Protein AF-A0A7X5R6E2-F1 (afdb_monomer_lite)

Sequence (72 aa):
MYTVIETKVMVDEKEGVTYGIRHDDGTVKNDVSPNREEAERLAAYFNEHNLAPYQLDDVIEDMSDRNQGYDI

pLDDT: mean 83.6, std 12.75, range [48.41, 95.81]

Structure (mmCIF, N/CA/C/O backbone):
data_AF-A0A7X5R6E2-F1
#
_entry.id   AF-A0A7X5R6E2-F1
#
loop_
_atom_site.group_PDB
_atom_site.id
_atom_site.type_symbol
_atom_site.label_atom_id
_atom_site.label_alt_id
_atom_site.label_comp_id
_atom_site.label_as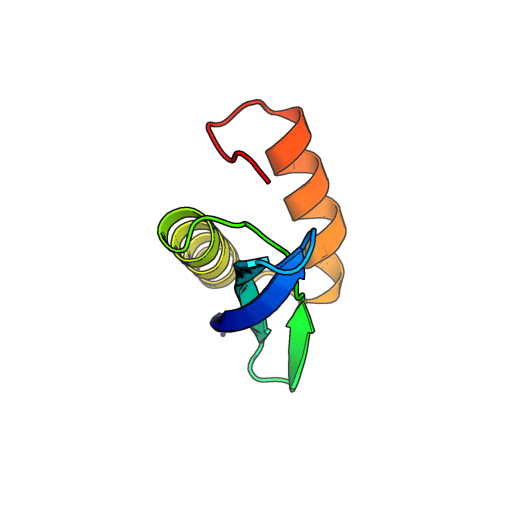ym_id
_atom_site.label_entity_id
_atom_site.label_seq_id
_atom_site.pdbx_PDB_ins_code
_atom_site.Cartn_x
_atom_site.Cartn_y
_atom_site.Cartn_z
_atom_site.occupancy
_atom_site.B_iso_or_equiv
_atom_site.auth_seq_id
_atom_site.auth_comp_id
_atom_site.auth_asym_id
_atom_site.auth_atom_id
_atom_site.pdbx_PDB_model_num
ATOM 1 N N . MET A 1 1 ? -7.115 2.799 9.408 1.00 92.06 1 MET A N 1
ATOM 2 C CA . MET A 1 1 ? -5.798 3.416 9.144 1.00 92.06 1 MET A CA 1
ATOM 3 C C . MET A 1 1 ? -5.009 2.524 8.201 1.00 92.06 1 MET A C 1
ATOM 5 O O . MET A 1 1 ? -5.129 1.309 8.280 1.00 92.06 1 MET A O 1
ATOM 9 N N . TYR A 1 2 ? -4.239 3.120 7.296 1.00 94.31 2 TYR A N 1
ATOM 10 C CA . TYR A 1 2 ? -3.336 2.443 6.373 1.00 94.31 2 TYR A CA 1
ATOM 11 C C . TYR A 1 2 ? -1.907 2.461 6.893 1.00 94.31 2 TYR A C 1
ATOM 13 O O . TYR A 1 2 ? -1.432 3.475 7.410 1.00 94.31 2 TYR A O 1
ATOM 21 N N . THR A 1 3 ? -1.225 1.336 6.714 1.00 95.81 3 THR A N 1
ATOM 22 C CA . THR A 1 3 ? 0.177 1.119 7.076 1.00 95.81 3 THR A CA 1
ATOM 23 C C . THR A 1 3 ? 0.917 0.490 5.909 1.00 95.81 3 THR A C 1
ATOM 25 O O . THR A 1 3 ? 0.347 -0.337 5.202 1.00 95.81 3 THR A O 1
ATOM 28 N N . VAL A 1 4 ? 2.179 0.864 5.710 1.00 95.69 4 VAL A N 1
ATOM 29 C CA . VAL A 1 4 ? 3.017 0.263 4.666 1.00 95.69 4 VAL A CA 1
ATOM 30 C C . VAL A 1 4 ? 3.461 -1.130 5.088 1.00 95.69 4 VAL A C 1
ATOM 32 O O . VAL A 1 4 ? 3.817 -1.363 6.246 1.00 95.69 4 VAL A O 1
ATOM 35 N N . ILE A 1 5 ? 3.448 -2.051 4.132 1.00 95.75 5 ILE A N 1
ATOM 36 C CA . ILE A 1 5 ? 3.978 -3.403 4.273 1.00 95.75 5 ILE A CA 1
ATOM 37 C C . ILE A 1 5 ? 5.046 -3.647 3.210 1.00 95.75 5 ILE A C 1
ATOM 39 O O . ILE A 1 5 ? 4.957 -3.139 2.095 1.00 95.75 5 ILE A O 1
ATOM 43 N N . GLU A 1 6 ? 6.061 -4.427 3.565 1.00 94.12 6 GLU A N 1
ATOM 44 C CA . GLU A 1 6 ? 7.124 -4.837 2.651 1.00 94.12 6 GLU A CA 1
ATOM 45 C C . GLU A 1 6 ? 6.847 -6.256 2.152 1.00 94.12 6 GLU A C 1
ATOM 47 O O . GLU A 1 6 ? 6.594 -7.163 2.950 1.00 94.12 6 GLU A O 1
ATOM 52 N N . THR A 1 7 ? 6.919 -6.444 0.839 1.00 91.50 7 THR A N 1
ATOM 53 C CA . THR A 1 7 ? 6.788 -7.739 0.177 1.00 91.50 7 THR A CA 1
ATOM 54 C C . THR A 1 7 ? 8.071 -8.034 -0.583 1.00 91.50 7 THR A C 1
ATOM 56 O O . THR A 1 7 ? 8.524 -7.258 -1.423 1.00 91.50 7 THR A O 1
ATOM 59 N N . LYS A 1 8 ? 8.674 -9.184 -0.281 1.00 89.56 8 LYS A N 1
ATOM 60 C CA . LYS A 1 8 ? 9.805 -9.700 -1.048 1.00 89.56 8 LYS A CA 1
ATOM 61 C C . LYS A 1 8 ? 9.284 -10.404 -2.286 1.00 89.56 8 LYS A C 1
ATOM 63 O O . LYS A 1 8 ? 8.452 -11.304 -2.176 1.00 89.56 8 LYS A O 1
ATOM 68 N N . VAL A 1 9 ? 9.807 -10.026 -3.441 1.00 85.06 9 VAL A N 1
ATOM 69 C CA . VAL A 1 9 ? 9.474 -10.638 -4.728 1.00 85.06 9 VAL A CA 1
ATOM 70 C C . VAL A 1 9 ? 10.730 -1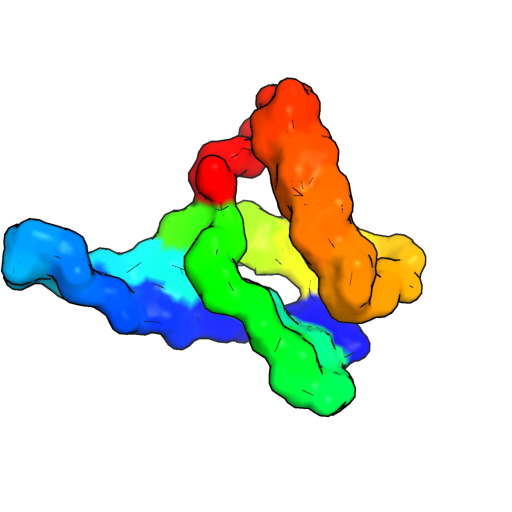1.183 -5.379 1.00 85.06 9 VAL A C 1
ATOM 72 O O . VAL A 1 9 ? 11.820 -10.655 -5.203 1.00 85.06 9 VAL A O 1
ATOM 75 N N . MET A 1 10 ? 10.585 -12.269 -6.126 1.00 83.81 10 MET A N 1
ATOM 76 C CA . MET A 1 10 ? 11.667 -12.825 -6.932 1.00 83.81 10 MET A CA 1
ATOM 77 C C . MET A 1 10 ? 11.408 -12.440 -8.384 1.00 83.81 10 MET A C 1
ATOM 79 O O . MET A 1 10 ? 10.414 -12.877 -8.960 1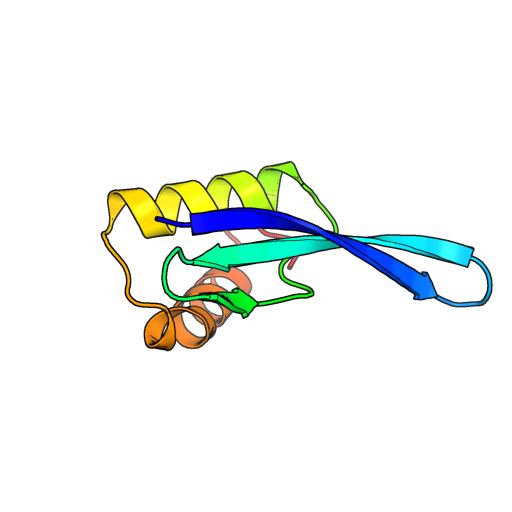.00 83.81 10 MET A O 1
ATOM 83 N N . VAL A 1 11 ? 12.291 -11.631 -8.966 1.00 76.06 11 VAL A N 1
ATOM 84 C CA . VAL A 1 11 ? 12.215 -11.195 -10.367 1.00 76.06 11 VAL A CA 1
ATOM 85 C C . VAL A 1 11 ? 13.514 -11.604 -11.049 1.00 76.06 11 VAL A C 1
ATOM 87 O O . VAL A 1 11 ? 14.587 -11.208 -10.603 1.00 76.06 11 VAL A O 1
ATOM 90 N N . ASP A 1 12 ? 13.433 -12.434 -12.091 1.00 79.94 12 ASP A N 1
ATOM 91 C CA . ASP A 1 12 ? 14.596 -12.943 -12.839 1.00 79.94 12 ASP A CA 1
ATOM 92 C C . ASP A 1 12 ? 15.724 -13.483 -11.938 1.00 79.94 12 ASP A C 1
ATOM 94 O O . ASP A 1 12 ? 16.888 -13.099 -12.057 1.00 79.94 12 ASP A O 1
ATOM 98 N N . GLU A 1 13 ? 15.358 -14.346 -10.983 1.00 82.38 13 GLU A N 1
ATOM 99 C CA . GLU A 1 13 ? 16.272 -14.963 -10.003 1.00 82.38 13 GLU A CA 1
ATOM 100 C C . GLU A 1 13 ? 16.974 -13.968 -9.055 1.00 82.38 13 GLU A C 1
ATOM 102 O O . GLU A 1 13 ? 17.849 -14.357 -8.277 1.00 82.38 13 GLU A O 1
ATOM 107 N N . LYS A 1 14 ? 16.564 -12.694 -9.061 1.00 79.50 14 LYS A N 1
ATOM 108 C CA . LYS A 1 14 ? 17.010 -11.661 -8.122 1.00 79.50 14 LYS A CA 1
ATOM 109 C C . LYS A 1 14 ? 15.923 -11.358 -7.094 1.00 79.50 14 LYS A C 1
ATOM 111 O O . LYS A 1 14 ? 14.746 -11.237 -7.428 1.00 79.50 14 LYS A O 1
ATOM 116 N N . GLU A 1 15 ? 16.340 -11.205 -5.839 1.00 84.00 15 GLU A N 1
ATOM 117 C CA . GLU A 1 15 ? 15.470 -10.717 -4.768 1.00 84.00 15 GLU A CA 1
ATOM 118 C C . GLU A 1 15 ? 15.215 -9.220 -4.986 1.00 84.00 15 GLU A C 1
ATOM 120 O O . GLU A 1 15 ? 16.139 -8.405 -4.980 1.00 84.00 15 GLU A O 1
ATOM 125 N N . GLY A 1 16 ? 13.954 -8.886 -5.231 1.00 85.62 16 GLY A N 1
ATOM 126 C CA . GLY A 1 16 ? 13.421 -7.536 -5.280 1.00 85.62 16 GLY A CA 1
ATOM 127 C C . GLY A 1 16 ? 12.539 -7.263 -4.067 1.00 85.62 16 GLY A C 1
ATOM 128 O O . GLY A 1 16 ? 12.065 -8.175 -3.382 1.00 85.62 16 GLY A O 1
ATOM 129 N N . VAL A 1 17 ? 12.311 -5.983 -3.808 1.00 88.56 17 VAL A N 1
ATOM 130 C CA . VAL A 1 17 ? 11.400 -5.526 -2.764 1.00 88.56 17 VAL A CA 1
ATOM 131 C C . VAL A 1 17 ? 10.358 -4.627 -3.402 1.00 88.56 17 VAL A C 1
ATOM 133 O O . VAL A 1 17 ? 10.667 -3.803 -4.258 1.00 88.56 17 VAL A O 1
ATOM 136 N N . THR A 1 18 ? 9.125 -4.823 -2.975 1.00 91.12 18 THR A N 1
ATOM 137 C CA . THR A 1 18 ? 7.957 -4.050 -3.368 1.00 91.12 18 THR A CA 1
ATOM 138 C C . THR A 1 18 ? 7.158 -3.745 -2.115 1.00 91.12 18 THR A C 1
ATOM 140 O O . THR A 1 18 ? 7.175 -4.494 -1.133 1.00 91.12 18 THR A O 1
ATOM 143 N N . TYR A 1 19 ? 6.503 -2.599 -2.119 1.00 92.38 19 TYR A N 1
ATOM 144 C CA . TYR A 1 19 ? 5.771 -2.076 -0.989 1.00 92.38 19 TYR A CA 1
ATOM 145 C C . TYR A 1 19 ? 4.285 -2.082 -1.306 1.00 92.38 19 TYR A C 1
ATOM 147 O O . TYR A 1 19 ? 3.843 -1.724 -2.396 1.00 92.38 19 TYR A O 1
ATOM 155 N N . GLY A 1 20 ? 3.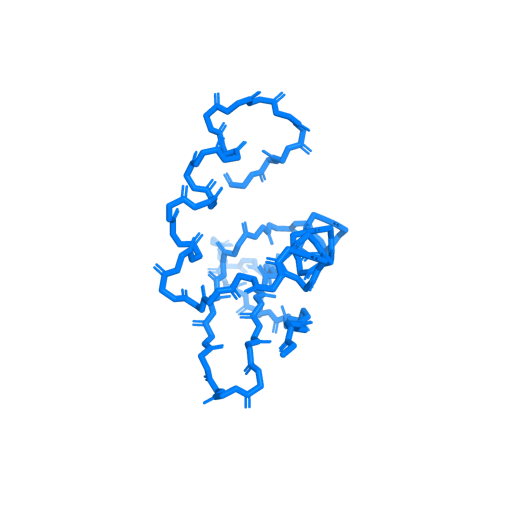511 -2.519 -0.323 1.00 92.56 20 GLY A N 1
ATOM 156 C CA . GLY A 1 20 ? 2.060 -2.486 -0.330 1.00 92.56 20 GLY A CA 1
ATOM 157 C C . GLY A 1 20 ? 1.533 -1.661 0.835 1.00 92.56 20 GLY A C 1
ATOM 158 O O . GLY A 1 20 ? 2.298 -1.143 1.653 1.00 92.56 20 GLY A O 1
ATOM 159 N N . ILE A 1 21 ? 0.211 -1.596 0.958 1.00 93.50 21 ILE A N 1
ATOM 160 C CA . ILE A 1 21 ? -0.462 -0.981 2.102 1.00 93.50 21 ILE A CA 1
ATOM 161 C C . ILE A 1 21 ? -1.527 -1.909 2.682 1.00 93.50 21 ILE A C 1
ATOM 163 O O . ILE A 1 21 ? -2.212 -2.643 1.971 1.00 93.50 21 ILE A O 1
ATOM 167 N N . ARG A 1 22 ? -1.666 -1.875 4.006 1.00 94.94 22 ARG A N 1
ATOM 168 C CA . ARG A 1 22 ? -2.656 -2.633 4.772 1.00 94.94 22 ARG A CA 1
ATOM 169 C C . ARG A 1 22 ? -3.533 -1.691 5.577 1.00 94.94 22 ARG A C 1
ATOM 171 O O . ARG A 1 22 ? -3.008 -0.865 6.325 1.00 94.94 22 ARG A O 1
ATOM 178 N N . HIS A 1 23 ? -4.842 -1.873 5.460 1.00 94.75 23 HIS A N 1
ATOM 179 C CA . HIS A 1 23 ? -5.845 -1.214 6.282 1.00 94.75 23 HIS A CA 1
ATOM 180 C C . HIS A 1 23 ? -6.096 -1.985 7.593 1.00 94.75 23 HIS A C 1
ATOM 182 O O . HIS A 1 23 ? -5.932 -3.205 7.648 1.00 94.75 23 HIS A O 1
ATOM 188 N N . ASP A 1 24 ? -6.521 -1.290 8.651 1.00 92.44 24 ASP A N 1
ATOM 189 C CA . ASP A 1 24 ? -6.796 -1.885 9.974 1.00 92.44 24 ASP A CA 1
ATOM 190 C C . ASP A 1 24 ? -7.879 -2.975 9.969 1.00 92.44 24 ASP A C 1
ATOM 192 O O . ASP A 1 24 ? -7.896 -3.822 10.859 1.00 92.44 24 ASP A O 1
ATOM 196 N N . ASP A 1 25 ? -8.779 -2.978 8.981 1.00 91.31 25 ASP A N 1
ATOM 197 C CA . ASP A 1 25 ? -9.783 -4.042 8.816 1.00 91.31 25 ASP A CA 1
ATOM 198 C C . ASP A 1 25 ? -9.208 -5.349 8.242 1.00 91.31 25 ASP A C 1
ATOM 200 O O . ASP A 1 25 ? -9.933 -6.330 8.079 1.00 91.31 25 ASP A O 1
ATOM 204 N N . GLY A 1 26 ? -7.905 -5.373 7.956 1.00 89.94 26 GLY A N 1
ATOM 205 C CA . GLY A 1 26 ? -7.201 -6.514 7.390 1.00 89.94 26 GLY A CA 1
ATOM 206 C C . GLY A 1 26 ? -7.133 -6.512 5.865 1.00 89.94 26 GLY A C 1
ATOM 207 O O . GLY A 1 26 ? -6.512 -7.416 5.308 1.00 89.94 26 GLY A O 1
ATOM 208 N N . THR A 1 27 ? -7.708 -5.518 5.181 1.00 90.81 27 THR A N 1
ATOM 209 C CA . THR A 1 27 ? -7.572 -5.385 3.725 1.00 90.81 27 THR A CA 1
ATOM 210 C C . THR A 1 27 ? -6.129 -5.058 3.365 1.00 90.81 27 THR A C 1
ATOM 212 O O . THR A 1 27 ? -5.529 -4.138 3.921 1.00 90.81 27 THR A O 1
ATOM 215 N N . VAL A 1 28 ? -5.566 -5.811 2.423 1.00 90.75 28 VAL A N 1
ATOM 216 C CA . VAL A 1 28 ? -4.182 -5.664 1.973 1.00 90.75 28 VAL A CA 1
ATOM 217 C C . VAL A 1 28 ? -4.160 -5.423 0.473 1.00 90.75 28 VAL A C 1
ATOM 219 O O . VAL A 1 28 ? -4.757 -6.187 -0.285 1.00 90.75 28 VAL A O 1
ATOM 222 N N . LYS A 1 29 ? -3.411 -4.404 0.055 1.00 88.94 29 LYS A N 1
ATOM 223 C CA . LYS A 1 29 ? -3.009 -4.193 -1.331 1.00 88.94 29 LYS A CA 1
ATOM 224 C C . LYS A 1 29 ? -1.499 -4.362 -1.419 1.00 88.94 29 LYS A C 1
ATOM 226 O O . LYS A 1 29 ? -0.752 -3.570 -0.850 1.00 88.94 29 LYS A O 1
ATOM 231 N N . ASN A 1 30 ? -1.069 -5.427 -2.084 1.00 88.88 30 ASN A N 1
ATOM 232 C CA . ASN A 1 30 ? 0.340 -5.654 -2.395 1.00 88.88 30 ASN A CA 1
ATOM 233 C C . ASN A 1 30 ? 0.709 -4.925 -3.686 1.00 88.88 30 ASN A C 1
ATOM 235 O O . ASN A 1 30 ? -0.185 -4.511 -4.425 1.00 88.88 30 ASN A O 1
ATOM 239 N N . ASP A 1 31 ? 2.010 -4.820 -3.946 1.00 83.88 31 ASP A N 1
ATOM 240 C CA . ASP A 1 31 ? 2.544 -4.341 -5.223 1.00 83.88 31 ASP A CA 1
ATOM 241 C C . ASP A 1 31 ? 2.023 -2.965 -5.624 1.00 83.88 31 ASP A C 1
ATOM 243 O O . ASP A 1 31 ? 1.633 -2.732 -6.760 1.00 83.88 31 ASP A O 1
ATOM 247 N N . VAL A 1 32 ? 1.994 -2.061 -4.645 1.00 86.31 32 VAL A N 1
ATOM 248 C CA . VAL A 1 32 ? 1.591 -0.673 -4.855 1.00 86.31 32 VAL A CA 1
ATOM 249 C C . VAL A 1 32 ? 2.724 0.118 -5.487 1.00 86.31 32 VAL A C 1
ATOM 251 O O . VAL A 1 32 ? 2.460 0.905 -6.376 1.00 86.31 32 VAL A O 1
ATOM 254 N N . SER A 1 33 ? 3.958 -0.044 -5.003 1.00 86.25 33 SER A N 1
ATOM 255 C CA . SER A 1 33 ? 5.132 0.635 -5.560 1.00 86.25 33 SER A CA 1
ATOM 256 C C . SER A 1 33 ? 6.414 -0.121 -5.199 1.00 86.25 33 SER A C 1
ATOM 258 O O . SER A 1 33 ? 6.531 -0.626 -4.077 1.00 86.25 33 SER A O 1
ATOM 260 N N . PRO A 1 34 ? 7.434 -0.156 -6.073 1.00 86.75 34 PRO A N 1
ATOM 261 C CA . PRO A 1 34 ? 8.779 -0.592 -5.698 1.00 86.75 34 PRO A CA 1
ATOM 262 C C . PRO A 1 34 ? 9.487 0.396 -4.749 1.00 86.75 34 PRO A C 1
ATOM 264 O O . PRO A 1 34 ? 10.510 0.057 -4.152 1.00 86.75 34 PRO A O 1
ATOM 267 N N . ASN A 1 35 ? 8.961 1.615 -4.581 1.00 88.38 35 ASN A N 1
ATOM 268 C CA . ASN A 1 35 ? 9.509 2.658 -3.722 1.00 88.38 35 ASN A CA 1
ATOM 269 C C . ASN A 1 35 ? 8.712 2.798 -2.416 1.00 88.38 35 ASN A C 1
ATOM 271 O O . ASN A 1 35 ? 7.516 3.095 -2.390 1.00 88.38 35 ASN A O 1
ATOM 275 N N . ARG A 1 36 ? 9.419 2.666 -1.293 1.00 90.38 36 ARG A N 1
ATOM 276 C CA . ARG A 1 36 ? 8.833 2.802 0.039 1.00 90.38 36 ARG A CA 1
ATOM 277 C C . ARG A 1 36 ? 8.216 4.177 0.291 1.00 90.38 36 ARG A C 1
ATOM 279 O O . ARG A 1 36 ? 7.140 4.249 0.876 1.00 90.38 36 ARG A O 1
ATOM 286 N N . GLU A 1 37 ? 8.875 5.257 -0.123 1.00 90.56 37 GLU A N 1
ATOM 287 C CA . GLU A 1 37 ? 8.396 6.625 0.127 1.00 90.56 37 GLU A CA 1
ATOM 288 C C . GLU A 1 37 ? 7.097 6.917 -0.634 1.00 90.56 37 GLU A C 1
ATOM 290 O O . GLU A 1 37 ? 6.252 7.680 -0.170 1.00 90.56 37 GLU A O 1
ATOM 295 N N . GLU A 1 38 ? 6.908 6.304 -1.802 1.00 87.94 38 GLU A N 1
ATOM 296 C CA . GLU A 1 38 ? 5.650 6.384 -2.546 1.00 87.94 38 GLU A CA 1
ATOM 297 C C . GLU A 1 38 ? 4.525 5.647 -1.830 1.00 87.94 38 GLU A C 1
ATOM 299 O O . GLU A 1 38 ? 3.458 6.225 -1.627 1.00 87.94 38 GLU A O 1
ATOM 304 N N . ALA A 1 39 ? 4.780 4.422 -1.363 1.00 90.56 39 ALA A N 1
ATOM 305 C CA . ALA A 1 39 ? 3.811 3.676 -0.566 1.00 90.56 39 ALA A CA 1
ATOM 306 C C . ALA A 1 39 ? 3.455 4.404 0.747 1.00 90.56 39 ALA A C 1
ATOM 308 O O . ALA A 1 39 ? 2.293 4.408 1.156 1.00 90.56 39 ALA A O 1
ATOM 309 N N . GLU A 1 40 ? 4.424 5.063 1.394 1.00 92.88 40 GLU A N 1
ATOM 310 C CA . GLU A 1 40 ? 4.191 5.880 2.594 1.00 92.88 40 GLU A CA 1
ATOM 311 C C . GLU A 1 40 ? 3.340 7.120 2.284 1.00 92.88 40 GLU A C 1
ATOM 313 O O . GLU A 1 40 ? 2.387 7.400 3.017 1.00 92.88 40 GLU A O 1
ATOM 318 N N . ARG A 1 41 ? 3.619 7.829 1.180 1.00 90.56 41 ARG A N 1
ATOM 319 C CA . ARG A 1 41 ? 2.800 8.964 0.719 1.00 90.56 41 ARG A CA 1
ATOM 320 C C . ARG A 1 41 ? 1.373 8.536 0.385 1.00 90.56 41 ARG A C 1
ATOM 322 O O . ARG A 1 41 ? 0.433 9.220 0.788 1.00 90.56 41 ARG A O 1
ATOM 329 N N . LEU A 1 42 ? 1.203 7.391 -0.274 1.00 89.00 42 LEU A N 1
ATOM 330 C CA . LEU A 1 42 ? -0.116 6.844 -0.576 1.00 89.00 42 LEU A CA 1
ATOM 331 C C . LEU A 1 42 ? -0.869 6.486 0.711 1.00 89.00 42 LEU A C 1
ATOM 333 O O . LEU A 1 42 ? -1.996 6.928 0.909 1.00 89.00 42 LEU A O 1
ATOM 337 N N . ALA A 1 43 ? -0.239 5.762 1.640 1.00 92.25 43 ALA A N 1
ATOM 338 C CA . ALA A 1 43 ? -0.858 5.438 2.925 1.00 92.25 43 ALA A CA 1
ATOM 339 C C . ALA A 1 43 ? -1.279 6.704 3.694 1.00 92.25 43 ALA A C 1
ATOM 341 O O . ALA A 1 43 ? -2.372 6.750 4.262 1.00 92.25 43 ALA A O 1
ATOM 342 N N . ALA A 1 44 ? -0.433 7.740 3.704 1.00 92.62 44 ALA A N 1
ATOM 343 C CA . ALA A 1 44 ? -0.741 9.020 4.334 1.00 92.62 44 ALA A CA 1
ATOM 344 C C . ALA A 1 44 ? -1.936 9.714 3.666 1.00 92.62 44 ALA A C 1
ATOM 346 O O . ALA A 1 44 ? -2.862 10.109 4.371 1.00 92.62 44 ALA A O 1
ATOM 347 N N . TYR A 1 45 ? -1.962 9.780 2.333 1.00 90.62 45 TYR A N 1
ATOM 348 C CA . TYR A 1 45 ? -3.071 10.351 1.566 1.00 90.62 45 TYR A CA 1
ATOM 349 C C . TYR A 1 45 ? -4.401 9.653 1.882 1.00 90.62 45 TYR A C 1
ATOM 351 O O . TYR A 1 45 ? -5.404 10.297 2.186 1.00 90.62 45 TYR A O 1
ATOM 359 N N . PHE A 1 46 ? -4.402 8.320 1.893 1.00 90.75 46 PHE A N 1
ATOM 360 C CA . PHE A 1 46 ? -5.592 7.534 2.211 1.00 90.75 46 PHE A CA 1
ATOM 361 C C . PHE A 1 46 ? -6.081 7.757 3.642 1.00 90.75 46 PHE A C 1
ATOM 363 O O . PHE A 1 46 ? -7.288 7.820 3.880 1.00 90.75 46 PHE A O 1
ATOM 370 N N . ASN A 1 47 ? -5.156 7.906 4.591 1.00 92.88 47 ASN A N 1
ATOM 371 C CA . ASN A 1 47 ? -5.482 8.236 5.974 1.00 92.88 47 ASN A CA 1
ATOM 372 C C . ASN A 1 47 ? -6.044 9.657 6.116 1.00 92.88 47 ASN A C 1
ATOM 374 O O . ASN A 1 47 ? -7.046 9.841 6.802 1.00 92.88 47 ASN A O 1
ATOM 378 N N . GLU A 1 48 ? -5.428 10.646 5.467 1.00 94.38 48 GLU A N 1
ATOM 379 C CA . GLU A 1 48 ? -5.846 12.053 5.516 1.00 94.38 48 GLU A CA 1
ATOM 380 C C . GLU A 1 48 ? -7.251 12.250 4.935 1.00 94.38 48 GLU A C 1
ATOM 382 O O . GLU A 1 48 ? -8.067 12.980 5.497 1.00 94.38 48 GLU A O 1
ATOM 387 N N . HIS A 1 49 ? -7.561 11.537 3.852 1.00 90.50 49 HIS A N 1
ATOM 388 C CA . HIS A 1 49 ? -8.861 11.596 3.187 1.00 90.50 49 HIS A CA 1
ATOM 389 C C . HIS A 1 49 ? -9.877 10.561 3.695 1.00 90.50 49 HIS A C 1
ATOM 391 O O . HIS A 1 49 ? -11.000 10.520 3.191 1.00 90.50 49 HIS A O 1
ATOM 397 N N . ASN A 1 50 ? -9.516 9.755 4.702 1.00 89.62 50 ASN A N 1
ATOM 398 C CA . ASN A 1 50 ? -10.348 8.692 5.276 1.00 89.62 50 ASN A CA 1
ATOM 399 C C . ASN A 1 50 ? -10.951 7.758 4.206 1.00 89.62 50 ASN A C 1
ATOM 401 O O . ASN A 1 50 ? -12.138 7.420 4.246 1.00 89.62 50 ASN A O 1
ATOM 405 N N . LEU A 1 51 ? -10.130 7.385 3.221 1.00 90.25 51 LEU A N 1
ATOM 406 C CA . LEU A 1 51 ? -10.549 6.563 2.090 1.00 90.25 51 LEU A CA 1
ATOM 407 C C . LEU A 1 51 ? -10.787 5.121 2.527 1.00 90.25 51 LEU A C 1
ATOM 409 O O . LEU A 1 51 ? -9.985 4.521 3.244 1.00 90.25 51 LEU A O 1
ATOM 413 N N . ALA A 1 52 ? -11.883 4.539 2.063 1.00 88.44 52 ALA A N 1
ATOM 414 C CA . ALA A 1 52 ? -12.185 3.143 2.322 1.00 88.44 52 ALA A CA 1
ATOM 415 C C . ALA A 1 52 ? -11.369 2.217 1.398 1.00 88.44 52 ALA A C 1
ATOM 417 O O . ALA A 1 52 ? -11.048 2.612 0.277 1.00 88.44 52 ALA A O 1
ATOM 418 N N . PRO A 1 53 ? -11.077 0.966 1.804 1.00 86.12 53 PRO A N 1
ATOM 419 C CA . PRO A 1 53 ? -10.211 0.090 1.013 1.00 86.12 53 PRO A CA 1
ATOM 420 C C . PRO A 1 53 ? -10.741 -0.231 -0.385 1.00 86.12 53 PRO A C 1
ATOM 422 O O . PRO A 1 53 ? -9.962 -0.418 -1.308 1.00 86.12 53 PRO A O 1
ATOM 425 N N . TYR A 1 54 ? -12.060 -0.237 -0.585 1.00 85.44 54 TYR A N 1
ATOM 426 C CA . TYR A 1 54 ? -12.640 -0.447 -1.917 1.00 85.44 54 TYR A CA 1
ATOM 427 C C . TYR A 1 54 ? -12.356 0.705 -2.897 1.00 85.44 54 TYR A C 1
ATOM 429 O O . TYR A 1 54 ? -12.597 0.547 -4.085 1.00 85.44 54 TYR A O 1
ATOM 437 N N . GLN A 1 55 ? -11.861 1.848 -2.412 1.00 84.31 55 GLN A N 1
ATOM 438 C CA . GLN A 1 55 ? -11.453 2.996 -3.227 1.00 84.31 55 GLN A CA 1
ATOM 439 C C . GLN A 1 55 ? -9.961 2.942 -3.599 1.00 84.31 55 GLN A C 1
ATOM 441 O O . GLN A 1 55 ? -9.479 3.846 -4.274 1.00 84.31 55 GLN A O 1
ATOM 446 N N . LEU A 1 56 ? -9.218 1.927 -3.127 1.00 81.38 56 LEU A N 1
ATOM 447 C CA . LEU A 1 56 ? -7.780 1.784 -3.375 1.00 81.38 56 LEU A CA 1
ATOM 448 C C . LEU A 1 56 ? -7.459 1.745 -4.862 1.00 81.38 56 LEU A C 1
ATOM 450 O O . LEU A 1 56 ? -6.607 2.504 -5.307 1.00 81.38 56 LEU A O 1
ATOM 454 N N . ASP A 1 57 ? -8.154 0.892 -5.607 1.00 81.62 57 ASP A N 1
ATOM 455 C CA . ASP A 1 57 ? -7.852 0.657 -7.017 1.00 81.62 57 ASP A CA 1
ATOM 456 C C . ASP A 1 57 ? -8.138 1.905 -7.860 1.00 81.62 57 ASP A C 1
ATOM 458 O O . ASP A 1 57 ? -7.244 2.372 -8.557 1.00 81.62 57 ASP A O 1
ATOM 462 N N . ASP A 1 58 ? -9.308 2.525 -7.682 1.00 82.25 58 ASP A N 1
ATOM 463 C CA . ASP A 1 58 ? -9.692 3.751 -8.398 1.00 82.25 58 ASP A CA 1
ATOM 464 C C . ASP A 1 58 ? -8.695 4.903 -8.174 1.00 82.25 58 ASP A C 1
ATOM 466 O O . ASP A 1 58 ? -8.393 5.679 -9.079 1.00 82.25 58 ASP A O 1
ATOM 470 N N . VAL A 1 59 ? -8.186 5.043 -6.947 1.00 78.31 59 VAL A N 1
ATOM 471 C CA . VAL A 1 59 ? -7.265 6.128 -6.587 1.00 78.31 59 VAL A CA 1
ATOM 472 C C . VAL A 1 59 ? -5.840 5.826 -7.040 1.00 78.31 59 VAL A C 1
ATOM 474 O O . VAL A 1 59 ? -5.145 6.744 -7.469 1.00 78.31 59 VAL A O 1
ATOM 477 N N . ILE A 1 60 ? -5.398 4.568 -6.966 1.00 78.69 60 ILE A N 1
ATOM 478 C CA . ILE A 1 60 ? -4.094 4.153 -7.497 1.00 78.69 60 ILE A CA 1
ATOM 479 C C . ILE A 1 60 ? -4.067 4.367 -9.018 1.00 78.69 60 ILE A C 1
ATOM 481 O O . ILE A 1 60 ? -3.124 4.980 -9.512 1.00 78.69 60 ILE A O 1
ATOM 485 N N . GLU A 1 61 ? -5.123 3.973 -9.738 1.00 76.19 61 GLU A N 1
ATOM 486 C CA . GLU A 1 61 ? -5.250 4.201 -11.185 1.00 76.19 61 GLU A CA 1
ATOM 487 C C . GLU A 1 61 ? -5.227 5.703 -11.541 1.00 76.19 61 GLU A C 1
ATOM 489 O O . GLU A 1 61 ? -4.449 6.135 -12.398 1.00 76.19 61 GLU A O 1
ATOM 494 N N . ASP A 1 62 ? -5.992 6.539 -10.827 1.00 72.81 62 ASP A N 1
ATOM 495 C CA . ASP A 1 62 ? -5.999 7.996 -11.046 1.00 72.81 62 ASP A CA 1
ATOM 496 C C . ASP A 1 62 ? -4.639 8.647 -10.714 1.00 72.81 62 ASP A C 1
ATOM 498 O O . ASP A 1 62 ? -4.257 9.640 -11.336 1.00 72.81 62 ASP A O 1
ATOM 502 N N . MET A 1 63 ? -3.866 8.096 -9.770 1.00 68.31 63 MET A N 1
ATOM 503 C CA . MET A 1 63 ? -2.513 8.581 -9.471 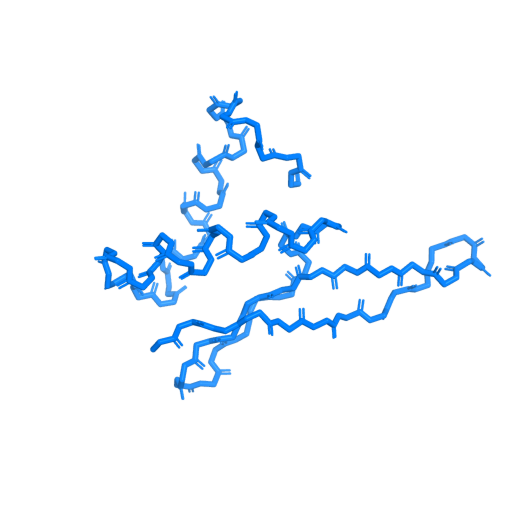1.00 68.31 63 MET A CA 1
ATOM 504 C C . MET A 1 63 ? -1.482 8.177 -10.533 1.00 68.31 63 MET A C 1
ATOM 506 O O . MET A 1 63 ? -0.618 9.005 -10.845 1.00 68.31 63 MET A O 1
ATOM 510 N N . SER A 1 6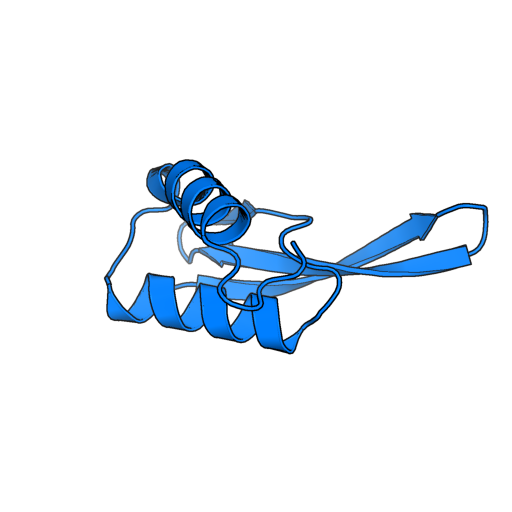4 ? -1.590 6.978 -11.123 1.00 65.94 64 SER A N 1
ATOM 511 C CA . SER A 1 64 ? -0.721 6.553 -12.236 1.00 65.94 64 SER A CA 1
ATOM 512 C C . SER A 1 64 ? -0.941 7.407 -13.481 1.00 65.94 64 SER A C 1
ATOM 514 O O . SER A 1 64 ? 0.018 7.874 -14.098 1.00 65.94 64 SER A O 1
ATOM 516 N N . ASP A 1 65 ? -2.200 7.701 -13.813 1.00 59.56 65 ASP A N 1
ATOM 517 C CA . ASP A 1 65 ? -2.549 8.442 -15.029 1.00 59.56 65 ASP A CA 1
ATOM 518 C C . ASP A 1 65 ? -2.174 9.929 -14.950 1.00 59.56 65 ASP A C 1
ATOM 520 O O . ASP A 1 65 ? -1.941 10.589 -15.968 1.00 59.56 65 ASP A O 1
ATOM 524 N N . ARG A 1 66 ? -2.088 10.490 -13.738 1.00 53.81 66 ARG A N 1
ATOM 525 C CA . ARG A 1 66 ? -1.845 11.927 -13.538 1.00 53.81 66 ARG A CA 1
ATOM 526 C C . ARG A 1 66 ? -0.380 12.346 -13.554 1.00 53.81 66 ARG A C 1
ATOM 528 O O . ARG A 1 66 ? -0.118 13.540 -13.392 1.00 53.81 66 ARG A O 1
ATOM 535 N N . ASN A 1 67 ? 0.567 11.428 -13.770 1.00 50.66 67 ASN A N 1
ATOM 536 C CA . ASN A 1 67 ? 2.003 11.730 -13.850 1.00 50.66 67 ASN A CA 1
ATOM 537 C C . ASN A 1 67 ? 2.480 12.627 -12.679 1.00 50.66 67 ASN A C 1
ATOM 539 O O . ASN A 1 67 ? 3.268 13.557 -12.858 1.00 50.66 67 ASN A O 1
ATOM 543 N N . GLN A 1 68 ? 1.944 12.395 -11.470 1.00 51.22 68 GLN A N 1
ATOM 544 C CA . GLN A 1 68 ? 2.236 13.183 -10.261 1.00 51.22 68 GLN A CA 1
ATOM 545 C C . GLN A 1 68 ? 3.533 12.749 -9.549 1.00 51.22 68 GLN A C 1
ATOM 547 O O . GLN A 1 68 ? 3.764 13.124 -8.399 1.00 51.22 68 GLN A O 1
ATOM 552 N N . GLY A 1 69 ? 4.406 11.994 -10.224 1.00 48.41 69 GLY A N 1
ATOM 553 C CA . GLY A 1 69 ? 5.645 11.477 -9.635 1.00 48.41 69 GLY A CA 1
ATOM 554 C C . GLY A 1 69 ? 5.422 10.290 -8.694 1.00 48.41 69 GLY A C 1
ATOM 555 O O . GLY A 1 69 ? 6.097 10.196 -7.666 1.00 48.41 69 GLY A O 1
ATOM 556 N N . TYR A 1 70 ? 4.446 9.448 -9.035 1.00 49.06 70 TYR A N 1
ATOM 557 C CA . TYR A 1 70 ? 4.299 8.087 -8.535 1.00 49.06 70 TYR A CA 1
ATOM 558 C C . TYR A 1 70 ? 4.660 7.159 -9.698 1.00 49.06 70 TYR A C 1
ATOM 560 O O . TYR A 1 70 ? 3.936 7.137 -10.692 1.00 49.06 70 TYR A O 1
ATOM 568 N N . ASP A 1 71 ? 5.807 6.486 -9.614 1.00 51.34 71 ASP A N 1
ATOM 569 C CA . ASP A 1 71 ? 6.249 5.481 -10.594 1.00 51.34 71 ASP A CA 1
ATOM 570 C C . ASP A 1 71 ? 5.737 4.110 -10.100 1.00 51.34 71 ASP A C 1
ATOM 572 O O . ASP A 1 71 ? 6.496 3.279 -9.594 1.00 51.34 71 ASP A O 1
ATOM 576 N N . ILE A 1 72 ? 4.404 3.955 -10.117 1.00 51.97 72 ILE A N 1
ATOM 577 C CA . ILE A 1 72 ? 3.670 2.765 -9.644 1.00 51.97 72 ILE A CA 1
ATOM 578 C C . ILE A 1 72 ? 3.520 1.699 -10.727 1.00 51.97 72 ILE A C 1
ATOM 580 O O . ILE A 1 72 ? 3.235 2.063 -11.890 1.00 51.97 72 ILE A O 1
#

Foldseek 3Di:
DKDKDWDWDQDPNDTAIWIWIADPVGDTDTRLASDPVLRVVLRVVCVVVVPDPVCVVVVSVVVVVVPPPGPD

Radius of gyration: 12.15 Å; chains: 1; bounding box: 30×28×25 Å

Secondary structure (DSSP, 8-state):
-EEEEEEEEEETTEEEEEEEEEETTS-EEEEEES-HHHHHHHHHHHHHTT--GGGHHHHHHHHHHTTSS---